Protein AF-A0A7S4DV45-F1 (afdb_monomer_lite)

Structure (mmCIF, N/CA/C/O backbone):
data_AF-A0A7S4DV45-F1
#
_entry.id   AF-A0A7S4DV45-F1
#
loop_
_atom_site.group_PDB
_atom_site.id
_atom_site.type_symbol
_atom_site.label_atom_id
_atom_site.label_alt_id
_atom_site.label_comp_id
_atom_site.label_asym_id
_atom_site.label_entity_id
_atom_site.label_seq_id
_atom_site.pdbx_PDB_ins_code
_atom_site.Cartn_x
_atom_site.Cartn_y
_atom_site.Cartn_z
_atom_site.occupancy
_atom_site.B_iso_or_equiv
_atom_site.auth_seq_id
_atom_site.auth_comp_id
_atom_site.auth_asym_id
_atom_site.auth_atom_id
_atom_site.pdbx_PDB_model_num
ATOM 1 N N . LYS A 1 1 ? 1.190 13.269 18.777 1.00 30.06 1 LYS A N 1
ATOM 2 C CA . LYS A 1 1 ? 0.884 14.353 17.809 1.00 30.06 1 LYS A CA 1
ATOM 3 C C . LYS A 1 1 ? 2.104 14.517 16.911 1.00 30.06 1 LYS A C 1
ATOM 5 O O . LYS A 1 1 ? 3.021 15.236 17.286 1.00 30.06 1 LYS A O 1
ATOM 10 N N . TYR A 1 2 ? 2.161 13.749 15.825 1.00 27.59 2 TYR A N 1
ATOM 11 C CA . TYR A 1 2 ? 3.244 13.823 14.844 1.00 27.59 2 TYR A CA 1
ATOM 12 C C . TYR A 1 2 ? 3.108 15.133 14.053 1.00 27.59 2 TYR A C 1
ATOM 14 O O . TYR A 1 2 ? 1.986 15.547 13.759 1.00 27.59 2 TYR A O 1
ATOM 22 N N . LYS A 1 3 ? 4.219 15.826 13.798 1.00 28.08 3 LYS A N 1
ATOM 23 C CA . LYS A 1 3 ? 4.283 17.024 12.949 1.00 28.08 3 LYS A CA 1
ATOM 24 C C . LYS A 1 3 ? 5.324 16.749 11.854 1.00 28.08 3 LYS A C 1
ATOM 26 O O . LYS A 1 3 ? 6.504 16.719 12.212 1.00 28.08 3 LYS A O 1
ATOM 31 N N . PRO A 1 4 ? 4.918 16.552 10.588 1.00 33.09 4 PRO A N 1
ATOM 32 C CA . PRO A 1 4 ? 5.846 16.332 9.478 1.00 33.09 4 PRO A CA 1
ATOM 33 C C . PRO A 1 4 ? 6.703 17.576 9.195 1.00 33.09 4 PRO A C 1
ATOM 35 O O . PRO A 1 4 ? 6.302 18.708 9.501 1.00 33.09 4 PRO 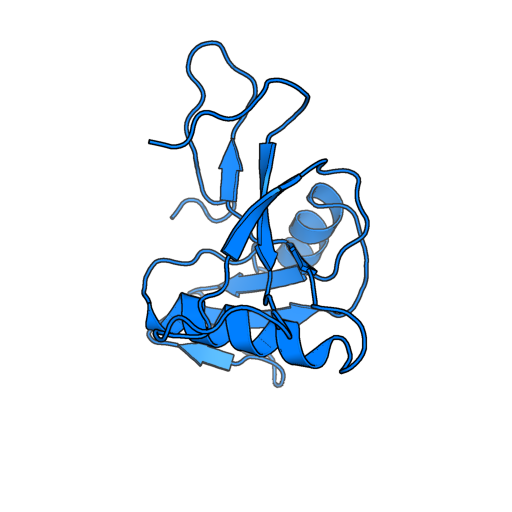A O 1
ATOM 38 N N . ARG A 1 5 ? 7.907 17.368 8.649 1.00 31.69 5 ARG A N 1
ATOM 39 C CA . ARG A 1 5 ? 8.811 18.435 8.177 1.00 31.69 5 ARG A CA 1
ATOM 40 C C . ARG A 1 5 ? 8.537 18.729 6.695 1.00 31.69 5 ARG A C 1
ATOM 42 O O . ARG A 1 5 ? 8.337 17.791 5.946 1.00 31.69 5 ARG A O 1
ATOM 49 N N . PRO A 1 6 ? 8.624 19.993 6.241 1.00 35.81 6 PRO A N 1
ATOM 50 C CA . PRO A 1 6 ? 8.237 20.350 4.882 1.00 35.81 6 PRO A CA 1
ATOM 51 C C . PRO A 1 6 ? 9.362 20.062 3.876 1.00 35.81 6 PRO A C 1
ATOM 53 O O . PRO A 1 6 ? 10.341 20.812 3.820 1.00 35.81 6 PRO A O 1
ATOM 56 N N . SER A 1 7 ? 9.208 19.028 3.042 1.00 31.70 7 SER A N 1
ATOM 57 C CA . SER A 1 7 ? 9.864 18.960 1.726 1.00 31.70 7 SER A CA 1
ATOM 58 C C . SER A 1 7 ? 9.194 17.939 0.794 1.00 31.70 7 SER A C 1
ATOM 60 O O . SER A 1 7 ? 9.473 16.750 0.896 1.00 31.70 7 SER A O 1
ATOM 62 N N . GLY A 1 8 ? 8.412 18.418 -0.180 1.00 48.97 8 GLY A N 1
ATOM 63 C CA . GLY A 1 8 ? 7.753 17.571 -1.193 1.00 48.97 8 GLY A CA 1
ATOM 64 C C . GLY A 1 8 ? 6.376 17.057 -0.765 1.00 48.97 8 GLY A C 1
ATOM 65 O O . GLY A 1 8 ? 5.924 17.386 0.322 1.00 48.97 8 GLY A O 1
ATOM 66 N N . GLU A 1 9 ? 5.673 16.347 -1.652 1.00 49.50 9 GLU A N 1
ATOM 67 C CA . GLU A 1 9 ? 4.486 15.557 -1.281 1.00 49.50 9 GLU A CA 1
ATOM 68 C C . GLU A 1 9 ? 4.911 14.539 -0.215 1.00 49.50 9 GLU A C 1
ATOM 70 O O . GLU A 1 9 ? 5.813 13.736 -0.476 1.00 49.50 9 GLU A O 1
ATOM 75 N N . ASP A 1 10 ? 4.306 14.585 0.976 1.00 59.62 10 ASP A N 1
ATOM 76 C CA . ASP A 1 10 ? 4.617 13.609 2.020 1.00 59.62 10 ASP A CA 1
ATOM 77 C C . ASP A 1 10 ? 3.762 12.357 1.769 1.00 59.62 10 ASP A C 1
ATOM 79 O O . ASP A 1 10 ? 2.532 12.422 1.677 1.00 59.62 10 ASP A O 1
ATOM 83 N N . VAL A 1 11 ? 4.421 11.207 1.639 1.00 54.28 11 VAL A N 1
ATOM 84 C CA . VAL A 1 11 ? 3.788 9.898 1.423 1.00 54.28 11 VAL A CA 1
ATOM 85 C C . VAL A 1 11 ? 4.139 8.968 2.572 1.00 54.28 11 VAL A C 1
ATOM 87 O O . VAL A 1 11 ? 5.220 9.083 3.158 1.00 54.28 11 VAL A O 1
ATOM 90 N N . VAL A 1 12 ? 3.234 8.045 2.898 1.00 60.75 12 VAL A N 1
ATOM 91 C CA . VAL A 1 12 ? 3.463 7.080 3.977 1.00 60.75 12 VAL A CA 1
ATOM 92 C C . VAL A 1 12 ? 3.880 5.719 3.432 1.00 60.75 12 VAL A C 1
ATOM 94 O O . VAL A 1 12 ? 3.335 5.206 2.454 1.00 60.75 12 VAL A O 1
ATOM 97 N N . GLU A 1 13 ? 4.851 5.118 4.108 1.00 58.59 13 GLU A N 1
ATOM 98 C CA . GLU A 1 13 ? 5.305 3.742 3.908 1.00 58.59 13 GLU A CA 1
ATOM 99 C C . GLU A 1 13 ? 5.083 2.905 5.172 1.00 58.59 13 GLU A C 1
ATOM 101 O O . GLU A 1 13 ? 5.068 3.434 6.286 1.00 58.59 13 GLU A O 1
ATOM 106 N N . VAL A 1 14 ? 4.953 1.588 5.000 1.00 58.81 14 VAL A N 1
ATOM 107 C CA . VAL A 1 14 ? 4.881 0.632 6.110 1.00 58.81 14 VAL A CA 1
ATOM 108 C C . VAL A 1 14 ? 6.211 -0.103 6.245 1.00 58.81 14 VAL A C 1
ATOM 110 O O . VAL A 1 14 ? 6.674 -0.741 5.297 1.00 58.81 14 VAL A O 1
ATOM 113 N N . ASN A 1 15 ? 6.803 -0.038 7.440 1.00 55.12 15 ASN A N 1
ATOM 114 C CA . ASN A 1 15 ? 8.084 -0.657 7.767 1.00 55.12 15 ASN A CA 1
ATOM 115 C C . ASN A 1 15 ? 7.937 -1.713 8.857 1.00 55.12 15 ASN A C 1
ATOM 117 O O . ASN A 1 15 ? 7.352 -1.458 9.906 1.00 55.12 15 ASN A O 1
ATOM 121 N N . HIS A 1 16 ? 8.559 -2.873 8.668 1.00 53.00 16 HIS A N 1
ATOM 122 C CA . HIS A 1 16 ? 8.701 -3.862 9.735 1.00 53.00 16 HIS A CA 1
ATOM 123 C C . HIS A 1 16 ? 10.082 -3.732 10.373 1.00 53.00 16 HIS A C 1
ATOM 125 O O . HIS A 1 16 ? 11.086 -4.147 9.792 1.00 53.00 16 HIS A O 1
ATOM 131 N N . ARG A 1 17 ? 10.156 -3.126 11.565 1.00 44.69 17 ARG A N 1
ATOM 132 C CA . ARG A 1 17 ? 11.394 -3.122 12.353 1.00 44.69 17 ARG A CA 1
ATOM 133 C C . ARG A 1 17 ? 11.570 -4.484 13.014 1.00 44.69 17 ARG A C 1
ATOM 135 O O . ARG A 1 17 ? 10.805 -4.835 13.899 1.00 44.69 17 ARG A O 1
ATOM 142 N N . ARG A 1 18 ? 12.632 -5.205 12.657 1.00 45.59 18 ARG A N 1
ATOM 143 C CA . ARG A 1 18 ? 13.237 -6.179 13.576 1.00 45.59 18 ARG A CA 1
ATOM 144 C C . ARG A 1 18 ? 14.329 -5.452 14.351 1.00 45.59 18 ARG A C 1
ATOM 146 O O . ARG A 1 18 ? 15.473 -5.426 13.905 1.00 45.59 18 ARG A O 1
ATOM 153 N N . ASP A 1 19 ? 13.966 -4.812 15.460 1.00 42.91 19 ASP A N 1
ATOM 154 C CA . ASP A 1 19 ? 14.961 -4.285 16.397 1.00 42.91 19 ASP A CA 1
ATOM 155 C C . ASP A 1 19 ? 15.628 -5.472 17.112 1.00 42.91 19 ASP A C 1
ATOM 157 O O . ASP A 1 19 ? 14.973 -6.255 17.796 1.00 42.91 19 ASP A O 1
ATOM 161 N N . THR A 1 20 ? 16.940 -5.650 16.925 1.00 43.81 20 THR A N 1
ATOM 162 C CA . THR A 1 20 ? 17.716 -6.701 17.606 1.00 43.81 20 THR A CA 1
ATOM 163 C C . THR A 1 20 ? 18.134 -6.329 19.027 1.00 43.81 20 THR A C 1
ATOM 165 O O . THR A 1 20 ? 18.844 -7.119 19.638 1.00 43.81 20 THR A O 1
ATOM 168 N N . ASP A 1 21 ? 17.719 -5.178 19.571 1.00 47.19 21 ASP A N 1
ATOM 169 C CA . ASP A 1 21 ? 18.262 -4.695 20.850 1.00 47.19 21 ASP A CA 1
ATOM 170 C C . ASP A 1 21 ? 17.297 -3.990 21.819 1.00 47.19 21 ASP A C 1
ATOM 172 O O . ASP A 1 21 ? 17.754 -3.592 22.890 1.00 47.19 21 ASP A O 1
ATOM 176 N N . ASP A 1 22 ? 15.985 -3.908 21.566 1.00 45.56 22 ASP A N 1
ATOM 177 C CA . ASP A 1 22 ? 15.061 -3.341 22.563 1.00 45.56 22 ASP A CA 1
ATOM 178 C C . ASP A 1 22 ? 14.224 -4.410 23.273 1.00 45.56 22 ASP A C 1
ATOM 180 O O . ASP A 1 22 ? 13.362 -5.083 22.708 1.00 45.56 22 ASP A O 1
ATOM 184 N N . LYS A 1 23 ? 14.510 -4.567 24.570 1.00 44.03 23 LYS A N 1
ATOM 185 C CA . LYS A 1 23 ? 13.684 -5.307 25.523 1.00 44.03 23 LYS A CA 1
ATOM 186 C C . LYS A 1 23 ? 12.595 -4.377 26.045 1.00 44.03 23 LYS A C 1
ATOM 188 O O . LYS A 1 23 ? 12.661 -3.955 27.197 1.00 44.03 23 LYS A O 1
ATOM 193 N N . ASP A 1 24 ? 11.589 -4.101 25.232 1.00 45.50 24 ASP A N 1
ATOM 194 C CA . ASP A 1 24 ? 10.271 -3.821 25.784 1.00 45.50 24 ASP A CA 1
ATOM 195 C C . ASP A 1 24 ? 9.191 -4.454 24.911 1.00 45.50 24 ASP A C 1
ATOM 197 O O . ASP A 1 24 ? 9.207 -4.416 23.685 1.00 45.50 24 ASP A O 1
ATOM 201 N N . SER A 1 25 ? 8.314 -5.172 25.584 1.00 45.03 25 SER A N 1
ATOM 202 C CA . SER A 1 25 ? 7.357 -6.120 25.036 1.00 45.03 25 SER A CA 1
ATOM 203 C C . SER A 1 25 ? 6.095 -5.434 24.513 1.00 45.03 25 SER A C 1
ATOM 205 O O . SER A 1 25 ? 5.399 -4.796 25.299 1.00 45.03 25 SER A O 1
ATOM 207 N N . GLY A 1 26 ? 5.719 -5.687 23.252 1.00 34.38 26 GLY A N 1
ATOM 208 C CA . GLY A 1 26 ? 4.341 -5.487 22.786 1.00 34.38 26 GLY A CA 1
ATOM 209 C C . GLY A 1 26 ? 4.180 -5.236 21.285 1.00 34.38 26 GLY A C 1
ATOM 210 O O . GLY A 1 26 ? 4.227 -4.089 20.879 1.00 34.38 26 GLY A O 1
ATOM 211 N N . ILE A 1 27 ? 3.894 -6.314 20.539 1.00 37.88 27 ILE A N 1
ATOM 212 C CA . ILE A 1 27 ? 3.403 -6.386 19.143 1.00 37.88 27 ILE A CA 1
ATOM 213 C C . ILE A 1 27 ? 4.380 -5.859 18.065 1.00 37.88 27 ILE A C 1
ATOM 215 O O . ILE A 1 27 ? 4.818 -4.716 18.089 1.00 37.88 27 ILE A O 1
ATOM 219 N N . ASP A 1 28 ? 4.715 -6.725 17.097 1.00 43.41 28 ASP A N 1
ATOM 220 C CA . ASP A 1 28 ? 5.466 -6.417 15.865 1.00 43.41 28 ASP A CA 1
ATOM 221 C C . ASP A 1 28 ? 4.654 -5.481 14.940 1.00 43.41 28 ASP A C 1
ATOM 223 O O . ASP A 1 28 ? 4.231 -5.859 13.844 1.00 43.41 28 ASP A O 1
ATOM 227 N N . ASP A 1 29 ? 4.393 -4.256 15.389 1.00 47.41 29 ASP A N 1
ATOM 228 C CA . ASP A 1 29 ? 3.599 -3.295 14.640 1.00 47.41 29 ASP A CA 1
ATOM 229 C C . ASP A 1 29 ? 4.420 -2.700 13.494 1.00 47.41 29 ASP A C 1
ATOM 231 O O . ASP A 1 29 ? 5.505 -2.135 13.664 1.00 47.41 29 ASP A O 1
ATOM 235 N N . ALA A 1 30 ? 3.859 -2.822 12.295 1.00 52.31 30 ALA A N 1
ATOM 236 C CA . ALA A 1 30 ? 4.205 -2.020 11.137 1.00 52.31 30 ALA A CA 1
ATOM 237 C C . ALA A 1 30 ? 4.320 -0.532 11.539 1.00 52.31 30 ALA A C 1
ATOM 239 O O . ALA A 1 30 ? 3.331 0.085 11.930 1.00 52.31 30 ALA A O 1
ATOM 240 N N . GLN A 1 31 ? 5.520 0.049 11.454 1.00 59.69 31 GLN A N 1
ATOM 241 C CA . GLN A 1 31 ? 5.775 1.456 11.780 1.00 59.69 31 GLN A CA 1
ATOM 242 C C . GLN A 1 31 ? 5.681 2.320 10.520 1.00 59.69 31 GLN A C 1
ATOM 244 O O . GLN A 1 31 ? 6.267 1.989 9.488 1.00 59.69 31 GLN A O 1
ATOM 249 N N . TRP A 1 32 ? 4.935 3.420 10.617 1.00 63.38 32 TRP A N 1
ATOM 250 C CA . TRP A 1 32 ? 4.607 4.316 9.507 1.00 63.38 32 TRP A CA 1
ATOM 251 C C . TRP A 1 32 ? 5.614 5.473 9.467 1.00 63.38 32 TRP A C 1
ATOM 253 O O . TRP A 1 32 ? 5.837 6.106 10.500 1.00 63.38 32 TRP A O 1
ATOM 263 N N . ASN A 1 33 ? 6.209 5.762 8.304 1.00 60.59 33 ASN A N 1
ATOM 264 C CA . ASN A 1 33 ? 7.198 6.840 8.132 1.00 60.59 33 ASN A CA 1
ATOM 265 C C . ASN A 1 33 ? 6.829 7.773 6.960 1.00 60.59 33 ASN A C 1
ATOM 267 O O . ASN A 1 33 ? 6.256 7.313 5.977 1.00 60.59 33 ASN A O 1
ATOM 271 N N . ASP A 1 34 ? 7.199 9.057 7.053 1.00 57.91 34 ASP A N 1
ATOM 272 C CA . ASP A 1 34 ? 7.114 10.078 5.995 1.00 57.91 34 ASP A CA 1
ATOM 273 C C . ASP A 1 34 ? 8.473 10.218 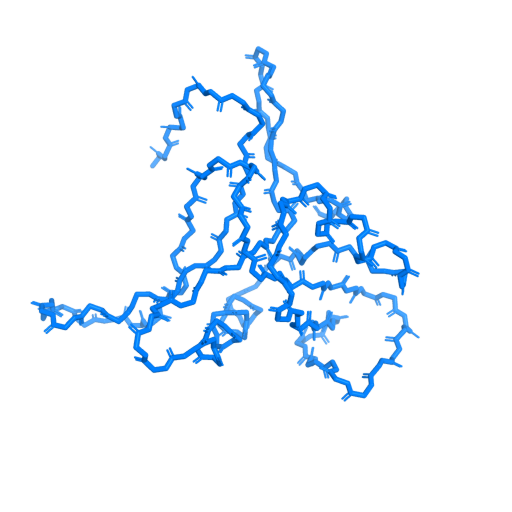5.282 1.00 57.91 34 ASP A C 1
ATOM 275 O O . ASP A 1 34 ? 9.436 10.772 5.818 1.00 57.91 34 ASP A O 1
ATOM 279 N N . ARG A 1 35 ? 8.591 9.661 4.072 1.00 62.03 35 ARG A N 1
ATOM 280 C CA . ARG A 1 35 ? 9.862 9.590 3.329 1.00 62.03 35 ARG A CA 1
ATOM 281 C C . ARG A 1 35 ? 9.745 10.231 1.948 1.00 62.03 35 ARG A C 1
ATOM 283 O O . ARG A 1 35 ? 8.653 10.452 1.441 1.00 62.03 35 ARG A O 1
ATOM 290 N N . ASN A 1 36 ? 10.892 10.536 1.335 1.00 66.06 36 ASN A N 1
ATOM 291 C CA . ASN A 1 36 ? 10.958 11.099 -0.012 1.00 66.06 36 ASN A CA 1
ATOM 292 C C . ASN A 1 36 ? 10.245 10.175 -1.015 1.00 66.06 36 ASN A C 1
ATOM 294 O O . ASN A 1 36 ? 10.696 9.054 -1.258 1.00 66.06 36 ASN A O 1
ATOM 298 N N . SER A 1 37 ? 9.175 10.681 -1.628 1.00 71.69 37 SER A N 1
ATOM 299 C CA . SER A 1 37 ? 8.333 9.966 -2.594 1.00 71.69 37 SER A CA 1
ATOM 300 C C . SER A 1 37 ? 9.086 9.452 -3.826 1.00 71.69 37 SER A C 1
ATOM 302 O O . SER A 1 37 ? 8.590 8.560 -4.510 1.00 71.69 37 SER A O 1
ATOM 304 N N . SER A 1 38 ? 10.294 9.969 -4.088 1.00 76.12 38 SER A N 1
ATOM 305 C CA . SER A 1 38 ? 11.171 9.555 -5.194 1.00 76.12 38 SER A CA 1
ATOM 306 C C . SER A 1 38 ? 11.997 8.292 -4.910 1.00 76.12 38 SER A C 1
ATOM 308 O O . SER A 1 38 ? 12.790 7.872 -5.755 1.00 76.12 38 SER A O 1
ATOM 310 N N . GLU A 1 39 ? 11.898 7.700 -3.717 1.00 77.88 39 GLU A N 1
ATOM 311 C CA . GLU A 1 39 ? 12.635 6.477 -3.403 1.00 77.88 39 GLU A CA 1
ATOM 312 C C . GLU A 1 39 ? 12.039 5.221 -4.047 1.00 77.88 39 GLU A C 1
ATOM 314 O O . GLU A 1 39 ? 10.830 5.050 -4.147 1.00 77.88 39 GLU A O 1
ATOM 319 N N . ALA A 1 40 ? 12.909 4.291 -4.445 1.00 84.38 40 ALA A N 1
ATOM 320 C CA . ALA A 1 40 ? 12.486 3.043 -5.065 1.00 84.38 40 ALA A CA 1
ATOM 321 C C . ALA A 1 40 ? 12.184 1.962 -4.011 1.00 84.38 40 ALA A C 1
ATOM 323 O O . ALA A 1 40 ? 13.095 1.268 -3.537 1.00 84.38 40 ALA A O 1
ATOM 324 N N . ASN A 1 41 ? 10.900 1.757 -3.713 1.00 83.81 41 ASN A N 1
ATOM 325 C CA . ASN A 1 41 ? 10.418 0.733 -2.783 1.00 83.81 41 ASN A CA 1
ATOM 326 C C . ASN A 1 41 ? 9.412 -0.208 -3.449 1.00 83.81 41 ASN A C 1
ATOM 328 O O . ASN A 1 41 ? 8.815 0.108 -4.477 1.00 83.81 41 ASN A O 1
ATOM 332 N N . SER A 1 42 ? 9.263 -1.403 -2.870 1.00 88.81 42 SER A N 1
ATOM 333 C CA . SER A 1 42 ? 8.143 -2.283 -3.225 1.00 88.81 42 SER A CA 1
ATOM 334 C C . SER A 1 42 ? 6.823 -1.648 -2.791 1.00 88.81 42 SER A C 1
ATOM 336 O O . SER A 1 42 ? 6.835 -0.671 -2.050 1.00 88.81 42 SER A O 1
ATOM 338 N N . PHE A 1 43 ? 5.685 -2.167 -3.226 1.00 90.75 43 PHE A N 1
ATOM 339 C CA . PHE A 1 43 ? 4.405 -1.522 -2.935 1.00 90.75 43 PHE A CA 1
ATOM 340 C C . PHE A 1 43 ? 3.279 -2.537 -2.793 1.00 90.75 43 PHE A C 1
ATOM 342 O O . PHE A 1 43 ? 3.376 -3.661 -3.294 1.00 90.75 43 PHE A O 1
ATOM 349 N N . ILE A 1 44 ? 2.219 -2.154 -2.083 1.00 92.12 44 ILE A N 1
ATOM 350 C CA . ILE A 1 44 ? 1.006 -2.964 -1.970 1.00 92.12 44 ILE A CA 1
ATOM 351 C C . ILE A 1 44 ? -0.120 -2.251 -2.698 1.00 92.12 44 ILE A C 1
ATOM 353 O O . ILE A 1 44 ? -0.415 -1.091 -2.419 1.00 92.12 44 ILE A O 1
ATOM 357 N N . CYS A 1 45 ? -0.775 -2.977 -3.597 1.00 94.25 45 CYS A N 1
ATOM 358 C CA . CYS A 1 45 ? -2.033 -2.550 -4.182 1.00 94.25 45 CYS A CA 1
ATOM 359 C C . CYS A 1 45 ? -3.201 -3.136 -3.385 1.00 94.25 45 CYS A C 1
ATOM 361 O O . CYS A 1 45 ? -3.119 -4.281 -2.930 1.00 94.25 45 CYS A O 1
ATOM 363 N N . ALA A 1 46 ? -4.303 -2.399 -3.270 1.00 94.44 46 ALA A N 1
ATOM 364 C CA . ALA A 1 46 ? -5.542 -2.911 -2.709 1.00 94.44 46 ALA A CA 1
ATOM 365 C C . ALA A 1 46 ? -6.778 -2.529 -3.527 1.00 94.44 46 ALA A C 1
ATOM 367 O O . ALA A 1 46 ? -6.760 -1.619 -4.358 1.00 94.44 46 ALA A O 1
ATOM 368 N N . THR A 1 47 ? -7.863 -3.262 -3.292 1.00 92.62 47 THR A N 1
ATOM 369 C CA . THR A 1 47 ? -9.194 -2.923 -3.798 1.00 92.62 47 THR A CA 1
ATOM 370 C C . THR A 1 47 ? -10.292 -3.512 -2.917 1.00 92.62 47 THR A C 1
ATOM 372 O O . THR A 1 47 ? -10.094 -4.541 -2.262 1.00 92.62 47 THR A O 1
ATOM 375 N N . LYS A 1 48 ? -11.464 -2.874 -2.946 1.00 85.88 48 LYS A N 1
ATOM 376 C CA . LYS A 1 48 ? -12.743 -3.432 -2.473 1.00 85.88 48 LYS A CA 1
ATOM 377 C C . LYS A 1 48 ? -13.572 -4.022 -3.617 1.00 85.88 48 LYS A C 1
ATOM 379 O O . LYS A 1 48 ? -14.483 -4.814 -3.384 1.00 85.88 48 LYS A O 1
ATOM 384 N N . GLU A 1 49 ? -13.245 -3.661 -4.857 1.00 84.88 49 GLU A N 1
ATOM 385 C CA . GLU A 1 49 ? -13.942 -4.136 -6.048 1.00 84.88 49 GLU A CA 1
ATOM 386 C C . GLU A 1 49 ? -13.774 -5.638 -6.207 1.00 84.88 49 GLU A C 1
ATOM 388 O O . GLU A 1 49 ? -12.755 -6.199 -5.809 1.00 84.88 49 GLU A O 1
ATOM 393 N N . ASN A 1 50 ? -14.743 -6.306 -6.834 1.00 76.94 50 ASN A N 1
ATOM 394 C CA . ASN A 1 50 ? -14.726 -7.757 -7.031 1.00 76.94 50 ASN A CA 1
ATOM 395 C C . ASN A 1 50 ? -13.760 -8.202 -8.153 1.00 76.94 50 ASN A C 1
ATOM 397 O O . ASN A 1 50 ? -14.119 -8.965 -9.049 1.00 76.94 50 ASN A O 1
ATOM 401 N N . VAL A 1 51 ? -12.529 -7.695 -8.109 1.00 74.69 51 VAL A N 1
ATOM 402 C CA . VAL A 1 51 ? -11.391 -8.106 -8.928 1.00 74.69 51 VAL A CA 1
ATOM 403 C C . VAL A 1 51 ? -10.640 -9.184 -8.153 1.00 74.69 51 VAL A C 1
ATOM 405 O O . VAL A 1 51 ? -10.359 -9.025 -6.966 1.00 74.69 51 VAL A O 1
ATOM 408 N N . THR A 1 52 ? -10.340 -10.308 -8.802 1.00 72.44 52 THR A N 1
ATOM 409 C CA . THR A 1 52 ? -9.638 -11.426 -8.159 1.00 72.44 52 THR A CA 1
ATOM 410 C C . THR A 1 52 ? -8.398 -11.807 -8.954 1.00 72.44 52 THR A C 1
ATOM 412 O O . THR A 1 52 ? -8.481 -12.313 -10.071 1.00 72.44 52 THR A O 1
ATOM 415 N N . HIS A 1 53 ? -7.230 -11.565 -8.362 1.00 77.44 53 HIS A N 1
ATOM 416 C CA . HIS A 1 53 ? -5.963 -12.143 -8.800 1.00 77.44 53 HIS A CA 1
ATOM 417 C C . HIS A 1 53 ? -5.566 -13.274 -7.849 1.00 77.44 53 HIS A C 1
ATOM 419 O O . HIS A 1 53 ? -5.846 -13.224 -6.652 1.00 77.44 53 HIS A O 1
ATOM 425 N N . THR A 1 54 ? -4.890 -14.300 -8.367 1.00 76.50 54 THR A N 1
ATOM 426 C CA . THR A 1 54 ? -4.474 -15.476 -7.578 1.00 76.50 54 THR A CA 1
ATOM 427 C C . THR A 1 54 ? -3.487 -15.129 -6.454 1.00 76.50 54 THR A C 1
ATOM 429 O O . THR A 1 54 ? -3.404 -15.855 -5.472 1.00 76.50 54 THR A O 1
ATOM 432 N N . SER A 1 55 ? -2.760 -14.019 -6.584 1.00 81.50 55 SER A N 1
ATOM 433 C CA . SER A 1 55 ? -1.769 -13.488 -5.636 1.00 81.50 55 SER A CA 1
ATOM 434 C C . SER A 1 55 ? -2.360 -12.636 -4.501 1.00 81.50 55 SER A C 1
ATOM 436 O O . SER A 1 55 ? -1.596 -12.121 -3.688 1.00 81.50 55 SER A O 1
ATOM 438 N N . MET A 1 56 ? -3.685 -12.454 -4.436 1.00 87.69 56 MET A N 1
ATOM 439 C CA . MET A 1 56 ? -4.318 -11.558 -3.460 1.00 87.69 56 MET A CA 1
ATOM 440 C C . MET A 1 56 ? -4.588 -12.216 -2.101 1.00 87.69 56 MET A C 1
ATOM 442 O O . MET A 1 56 ? -5.109 -13.330 -2.022 1.00 87.69 56 MET A O 1
ATOM 446 N N . VAL A 1 57 ? -4.333 -11.462 -1.030 1.00 90.25 57 VAL A N 1
ATOM 447 C CA . VAL A 1 57 ? -4.683 -11.800 0.358 1.00 90.25 57 VAL A CA 1
ATOM 448 C C . VAL A 1 57 ? -5.919 -11.013 0.781 1.00 90.25 57 VAL A C 1
ATOM 450 O O . VAL A 1 57 ? -6.011 -9.816 0.529 1.00 90.25 57 VAL A O 1
ATOM 453 N N . TRP A 1 58 ? -6.874 -11.684 1.420 1.00 90.31 58 TRP A N 1
ATOM 454 C CA . TRP A 1 58 ? -8.167 -11.110 1.790 1.00 90.31 58 TRP A CA 1
ATOM 455 C C . TRP A 1 58 ? -8.190 -10.776 3.278 1.00 90.31 58 TRP A C 1
ATOM 457 O O . TRP A 1 58 ? -7.874 -11.637 4.101 1.00 90.31 58 TRP A O 1
ATOM 467 N N . VAL A 1 59 ? -8.607 -9.557 3.617 1.00 89.94 59 VAL A N 1
ATOM 468 C CA . VAL A 1 59 ? -8.818 -9.111 5.000 1.00 89.94 59 VAL A CA 1
ATOM 469 C C . VAL A 1 59 ? -10.103 -8.296 5.040 1.00 89.94 59 VAL A C 1
ATOM 471 O O . VAL A 1 59 ? -10.194 -7.234 4.427 1.00 89.94 59 VAL A O 1
ATOM 474 N N . GLY A 1 60 ? -11.130 -8.827 5.705 1.00 88.25 60 GLY A N 1
ATOM 475 C CA . GLY A 1 60 ? -12.472 -8.250 5.641 1.00 88.25 60 GLY A CA 1
ATOM 476 C C . GLY A 1 60 ? -12.969 -8.151 4.194 1.00 88.25 60 GLY A C 1
ATOM 477 O O . GLY A 1 60 ? -13.086 -9.161 3.501 1.00 88.25 60 GLY A O 1
ATOM 478 N N . GLU A 1 61 ? -13.249 -6.928 3.744 1.00 88.44 61 GLU A N 1
ATOM 479 C CA . GLU A 1 61 ? -13.728 -6.628 2.386 1.00 88.44 61 GLU A CA 1
ATOM 480 C C . GLU A 1 61 ? -12.612 -6.204 1.419 1.00 88.44 61 GLU A C 1
ATOM 482 O O . GLU A 1 61 ? -12.858 -6.068 0.219 1.00 88.44 61 GLU A O 1
ATOM 487 N N . ARG A 1 62 ? -11.388 -5.984 1.916 1.00 90.19 62 ARG A N 1
ATOM 488 C CA . ARG A 1 62 ? -10.253 -5.570 1.088 1.00 90.19 62 ARG A CA 1
ATOM 489 C C . ARG A 1 62 ? -9.413 -6.761 0.662 1.00 90.19 62 ARG A C 1
ATOM 491 O O . ARG A 1 62 ? -9.253 -7.757 1.372 1.00 90.19 62 ARG A O 1
ATOM 498 N N . ARG A 1 63 ? -8.841 -6.624 -0.528 1.00 92.56 63 ARG A N 1
ATOM 499 C CA . ARG A 1 63 ? -7.860 -7.550 -1.091 1.00 92.56 63 ARG A CA 1
ATOM 500 C C . ARG A 1 63 ? -6.554 -6.812 -1.289 1.00 92.56 63 ARG A C 1
ATOM 502 O O . ARG A 1 63 ? -6.573 -5.731 -1.864 1.00 92.56 63 ARG A O 1
ATOM 509 N N . PHE A 1 64 ? -5.455 -7.413 -0.858 1.00 91.81 64 PHE A N 1
ATOM 510 C CA . PHE A 1 64 ? -4.113 -6.843 -0.910 1.00 91.81 64 PHE A CA 1
ATOM 511 C C . PHE A 1 64 ? -3.218 -7.687 -1.815 1.00 91.81 64 PHE A C 1
ATOM 513 O O . PHE A 1 64 ? -3.241 -8.916 -1.745 1.00 91.81 64 PHE A O 1
ATOM 520 N N . GLU A 1 65 ? -2.415 -7.037 -2.651 1.00 91.56 65 GLU A N 1
ATOM 521 C CA . GLU A 1 65 ? -1.434 -7.680 -3.524 1.00 91.56 65 GLU A CA 1
ATOM 522 C C . GLU A 1 65 ? -0.075 -6.989 -3.365 1.00 91.56 65 GLU A C 1
ATOM 524 O O . GLU A 1 65 ? 0.055 -5.794 -3.631 1.00 91.56 65 GLU A O 1
ATOM 529 N N . HIS A 1 66 ? 0.949 -7.744 -2.958 1.00 90.56 66 HIS A N 1
ATOM 530 C CA . HIS A 1 66 ? 2.316 -7.234 -2.843 1.00 90.56 66 HIS A CA 1
ATOM 531 C C . HIS A 1 66 ? 3.053 -7.308 -4.179 1.00 90.56 66 HIS A C 1
ATOM 533 O O . HIS A 1 66 ? 3.176 -8.371 -4.791 1.00 90.56 66 HIS A O 1
ATOM 539 N N . TRP A 1 67 ? 3.601 -6.177 -4.611 1.00 90.12 67 TRP A N 1
ATOM 540 C CA . TRP A 1 67 ? 4.418 -6.070 -5.808 1.00 90.12 67 TRP A CA 1
ATOM 541 C C . TRP A 1 67 ? 5.866 -5.800 -5.419 1.00 90.12 67 TRP A C 1
ATOM 543 O O . TRP A 1 67 ? 6.220 -4.731 -4.929 1.00 90.12 67 TRP A O 1
ATOM 553 N N . LYS A 1 68 ? 6.734 -6.777 -5.693 1.00 86.88 68 LYS A N 1
ATOM 554 C CA . LYS A 1 68 ? 8.162 -6.741 -5.324 1.00 86.88 68 LYS A CA 1
ATOM 555 C C . LYS A 1 68 ? 9.011 -5.812 -6.212 1.00 86.88 68 LYS A C 1
ATOM 557 O O . LYS A 1 68 ? 10.208 -5.670 -5.967 1.00 86.88 68 LYS A O 1
ATOM 562 N N . TYR A 1 69 ? 8.418 -5.186 -7.232 1.00 85.19 69 TYR A N 1
ATOM 563 C CA . TYR A 1 69 ? 9.081 -4.195 -8.085 1.00 85.19 69 TYR A CA 1
ATOM 564 C C . TYR A 1 69 ? 9.343 -2.915 -7.299 1.00 85.19 69 TYR A C 1
ATOM 566 O O . TYR A 1 69 ? 8.443 -2.415 -6.637 1.00 85.19 69 TYR A O 1
ATOM 574 N N . ARG A 1 70 ? 10.564 -2.385 -7.384 1.00 87.75 70 ARG A N 1
ATOM 575 C CA . ARG A 1 70 ? 10.950 -1.166 -6.674 1.00 87.75 70 ARG A CA 1
ATOM 576 C C . ARG A 1 70 ? 10.822 0.047 -7.583 1.00 87.75 70 ARG A C 1
ATOM 578 O O . ARG A 1 70 ? 11.558 0.137 -8.562 1.00 87.75 70 ARG A O 1
ATOM 585 N N . VAL A 1 71 ? 9.910 0.948 -7.247 1.00 89.00 71 VAL A N 1
ATOM 586 C CA . VAL A 1 71 ? 9.617 2.179 -7.996 1.00 89.00 71 VAL A CA 1
ATOM 587 C C . VAL A 1 71 ? 9.305 3.318 -7.023 1.00 89.00 71 VAL A C 1
ATOM 589 O O . VAL A 1 71 ? 9.138 3.072 -5.826 1.00 89.00 71 VAL A O 1
ATOM 592 N N . ASP A 1 72 ? 9.274 4.551 -7.523 1.00 89.06 72 ASP A N 1
ATOM 593 C CA . ASP A 1 72 ? 8.776 5.693 -6.755 1.00 89.06 72 ASP A CA 1
ATOM 594 C C . ASP A 1 72 ? 7.269 5.568 -6.469 1.00 89.06 72 ASP A C 1
ATOM 596 O O . ASP A 1 72 ? 6.566 4.739 -7.056 1.00 89.06 72 ASP A O 1
ATOM 600 N N . TRP A 1 73 ? 6.777 6.363 -5.519 1.00 89.31 73 TRP A N 1
ATOM 601 C CA . TRP A 1 73 ? 5.395 6.265 -5.046 1.00 89.31 73 TRP A CA 1
ATOM 602 C C . TRP A 1 73 ? 4.369 6.553 -6.155 1.00 89.31 73 TRP A C 1
ATOM 604 O O . TRP A 1 73 ? 3.349 5.870 -6.266 1.00 89.31 73 TRP A O 1
ATOM 614 N N . GLN A 1 74 ? 4.664 7.527 -7.019 1.00 90.56 74 GLN A N 1
ATOM 615 C CA . GLN A 1 74 ? 3.769 7.939 -8.103 1.00 90.56 74 GLN A CA 1
ATOM 616 C C . GLN A 1 74 ? 3.645 6.833 -9.160 1.00 90.56 74 GLN A C 1
ATOM 618 O O . GLN A 1 74 ? 2.546 6.509 -9.621 1.00 90.56 74 GLN A O 1
ATOM 623 N N . GLU A 1 75 ? 4.763 6.201 -9.512 1.00 93.44 75 GLU A N 1
ATOM 624 C CA . GLU A 1 75 ? 4.798 5.055 -10.411 1.00 93.44 75 GLU A CA 1
ATOM 625 C C . GLU A 1 75 ? 4.128 3.822 -9.787 1.00 93.44 75 GLU A C 1
ATOM 627 O O . GLU A 1 75 ? 3.422 3.095 -10.489 1.00 93.44 75 GLU A O 1
ATOM 632 N N . ALA A 1 76 ? 4.274 3.605 -8.476 1.00 93.00 76 ALA A N 1
ATOM 633 C CA . ALA A 1 76 ? 3.586 2.531 -7.761 1.00 93.00 76 ALA A CA 1
ATOM 634 C C . ALA A 1 76 ? 2.054 2.664 -7.864 1.00 93.00 76 ALA A C 1
ATOM 636 O O . ALA A 1 76 ? 1.376 1.711 -8.263 1.00 93.00 76 ALA A O 1
ATOM 637 N N . GLU A 1 77 ? 1.512 3.859 -7.606 1.00 93.94 77 GLU A N 1
ATOM 638 C CA . GLU A 1 77 ? 0.082 4.156 -7.784 1.00 93.94 77 GLU A CA 1
ATOM 639 C C . GLU A 1 77 ? -0.357 3.934 -9.235 1.00 93.94 77 GLU A C 1
ATOM 641 O O . GLU A 1 77 ? -1.368 3.273 -9.499 1.00 93.94 77 GLU A O 1
ATOM 646 N N . ARG A 1 78 ? 0.432 4.413 -10.204 1.00 95.25 78 ARG A N 1
ATOM 647 C CA . ARG A 1 78 ? 0.143 4.212 -11.629 1.00 95.25 78 ARG A CA 1
ATOM 648 C C . ARG A 1 78 ? 0.068 2.725 -11.987 1.00 95.25 78 ARG A C 1
ATOM 650 O O . ARG A 1 78 ? -0.820 2.323 -12.745 1.00 95.25 78 ARG A O 1
ATOM 657 N N . LEU A 1 79 ? 0.971 1.902 -11.451 1.00 94.88 79 LEU A N 1
ATOM 658 C CA . LEU A 1 79 ? 0.989 0.456 -11.675 1.00 94.88 79 LEU A CA 1
ATOM 659 C C . LEU A 1 79 ? -0.234 -0.234 -11.062 1.00 94.88 79 LEU A C 1
ATOM 661 O O . LEU A 1 79 ? -0.863 -1.034 -11.760 1.00 94.88 79 LEU A O 1
ATOM 665 N N . CYS A 1 80 ? -0.635 0.113 -9.836 1.00 93.94 80 CYS A N 1
ATOM 666 C CA . CYS A 1 80 ? -1.870 -0.408 -9.242 1.00 93.94 80 CYS A CA 1
ATOM 667 C C . CYS A 1 80 ? -3.095 -0.070 -10.112 1.00 93.94 80 CYS A C 1
ATOM 669 O O . CYS A 1 80 ? -3.872 -0.965 -10.470 1.00 93.94 80 CYS A O 1
ATOM 671 N N . ARG A 1 81 ? -3.200 1.183 -10.576 1.00 94.19 81 ARG A N 1
ATOM 672 C CA . ARG A 1 81 ? -4.309 1.640 -11.434 1.00 94.19 81 ARG A CA 1
ATOM 673 C C . ARG A 1 81 ? -4.400 0.900 -12.759 1.00 94.19 81 ARG A C 1
ATOM 675 O O . ARG A 1 81 ? -5.505 0.666 -13.245 1.00 94.19 81 ARG A O 1
ATOM 682 N N . THR A 1 82 ? -3.275 0.458 -13.329 1.00 92.50 82 THR A N 1
ATOM 683 C CA . THR A 1 82 ? -3.295 -0.335 -14.576 1.00 92.50 82 THR A CA 1
ATOM 684 C C . THR A 1 82 ? -4.042 -1.664 -14.442 1.00 92.50 82 THR A C 1
ATOM 686 O O . THR A 1 82 ? -4.461 -2.227 -15.453 1.00 92.50 82 THR A O 1
ATOM 689 N N . ARG A 1 83 ? -4.240 -2.156 -13.211 1.00 88.94 83 ARG A N 1
ATOM 690 C CA . ARG A 1 83 ? -5.009 -3.369 -12.910 1.00 88.94 83 ARG A CA 1
ATOM 691 C C . ARG A 1 83 ? -6.355 -3.097 -12.229 1.00 88.94 83 ARG A C 1
ATOM 693 O O . ARG A 1 83 ? -6.967 -4.033 -11.724 1.00 88.94 83 ARG A O 1
ATOM 700 N N . GLY A 1 84 ? -6.825 -1.847 -12.214 1.00 90.38 84 GLY A N 1
ATOM 701 C CA . GLY A 1 84 ? -8.068 -1.475 -11.526 1.00 90.38 84 GLY A CA 1
ATOM 702 C C . GLY A 1 84 ? -7.962 -1.528 -9.997 1.00 90.38 84 GLY A C 1
ATOM 703 O O . GLY A 1 84 ? -8.958 -1.771 -9.321 1.00 90.38 84 GLY A O 1
ATOM 704 N N . LEU A 1 85 ? -6.751 -1.349 -9.467 1.00 93.75 85 LEU A N 1
ATOM 705 C CA . LEU A 1 85 ? -6.451 -1.256 -8.039 1.00 93.75 85 LEU A CA 1
ATOM 706 C C . LEU A 1 85 ? -5.943 0.161 -7.722 1.00 93.75 85 LEU A C 1
ATOM 708 O O . LEU A 1 85 ? -5.636 0.930 -8.633 1.00 93.75 85 LEU A O 1
ATOM 712 N N . SER A 1 86 ? -5.762 0.464 -6.444 1.00 95.06 86 SER A N 1
ATOM 713 C CA . SER A 1 86 ? -5.012 1.635 -5.965 1.00 95.06 86 SER A CA 1
ATOM 714 C C . SER A 1 86 ? -3.911 1.172 -5.019 1.00 95.06 86 SER A C 1
ATOM 716 O O . SER A 1 86 ? -3.906 0.005 -4.618 1.00 95.06 86 SER A O 1
ATOM 718 N N . LEU A 1 87 ? -2.964 2.040 -4.662 1.00 94.25 87 LEU A N 1
ATOM 719 C CA . LEU A 1 87 ? -2.106 1.768 -3.514 1.00 94.25 87 LEU A CA 1
ATOM 720 C C . LEU A 1 87 ? -2.961 1.505 -2.272 1.00 94.25 87 LEU A C 1
ATOM 722 O O . LEU A 1 87 ? -4.059 2.036 -2.115 1.00 94.25 87 LEU A O 1
ATOM 726 N N . ALA A 1 88 ? -2.459 0.628 -1.409 1.00 93.56 88 ALA A N 1
ATOM 727 C CA . ALA A 1 88 ? -3.247 0.086 -0.320 1.00 93.56 88 ALA A CA 1
ATOM 728 C C . ALA A 1 88 ? -3.736 1.161 0.651 1.00 93.56 88 ALA A C 1
ATOM 730 O O . ALA A 1 88 ? -2.940 1.965 1.135 1.00 93.56 88 ALA A O 1
ATOM 731 N N . SER A 1 89 ? -5.025 1.097 0.975 1.00 90.62 89 SER A N 1
ATOM 732 C CA . SER A 1 89 ? -5.645 1.796 2.093 1.00 90.62 89 SER A CA 1
ATOM 733 C C . SER A 1 89 ? -5.812 0.848 3.283 1.00 90.62 89 SER A C 1
ATOM 735 O O . SER A 1 89 ? -6.153 -0.328 3.113 1.00 90.62 89 SER A O 1
ATOM 737 N N . ILE A 1 90 ? -5.510 1.329 4.493 1.00 88.31 90 ILE A N 1
ATOM 738 C CA . ILE A 1 90 ? -5.491 0.530 5.732 1.00 88.31 90 ILE A CA 1
ATOM 739 C C . ILE A 1 90 ? -6.393 1.204 6.764 1.00 88.31 90 ILE A C 1
ATOM 741 O O . ILE A 1 90 ? -6.202 2.373 7.094 1.00 88.31 90 ILE A O 1
ATOM 745 N N . HIS A 1 91 ? -7.379 0.471 7.276 1.00 87.06 91 HIS A N 1
ATOM 746 C CA . HIS A 1 91 ? -8.441 1.017 8.130 1.00 87.06 91 HIS A CA 1
ATOM 747 C C . HIS A 1 91 ? -8.709 0.181 9.379 1.00 87.06 91 HIS A C 1
ATOM 749 O O . HIS A 1 91 ? -9.520 0.578 10.214 1.00 87.06 91 HIS A O 1
ATOM 755 N N . THR A 1 92 ? -8.068 -0.979 9.496 1.00 84.56 92 THR A N 1
ATOM 756 C CA . THR A 1 92 ? -8.214 -1.893 10.630 1.00 84.56 92 THR A CA 1
ATOM 757 C C . THR A 1 92 ? -6.853 -2.419 11.063 1.00 84.56 92 THR A C 1
ATOM 759 O O . THR A 1 92 ? -5.911 -2.474 10.264 1.00 84.56 92 THR A O 1
ATOM 762 N N . ASP A 1 93 ? -6.756 -2.831 12.325 1.00 80.88 93 ASP A N 1
ATOM 763 C CA . ASP A 1 93 ? -5.528 -3.403 12.879 1.00 80.88 93 ASP A CA 1
ATOM 764 C C . ASP A 1 93 ? -5.183 -4.732 12.186 1.00 80.88 93 ASP A C 1
ATOM 766 O O . ASP A 1 93 ? -4.012 -5.033 11.953 1.00 80.88 93 ASP A O 1
ATOM 770 N N . GLU A 1 94 ? -6.195 -5.498 11.762 1.00 83.31 94 GLU A N 1
ATOM 771 C CA . GLU A 1 94 ? -6.017 -6.726 10.987 1.00 83.31 94 GLU A CA 1
ATOM 772 C C . GLU A 1 94 ? -5.401 -6.456 9.607 1.00 83.31 94 GLU A C 1
ATOM 774 O O . GLU A 1 94 ? -4.495 -7.177 9.180 1.00 83.31 94 GLU A O 1
ATOM 779 N N . GLU A 1 95 ? -5.860 -5.4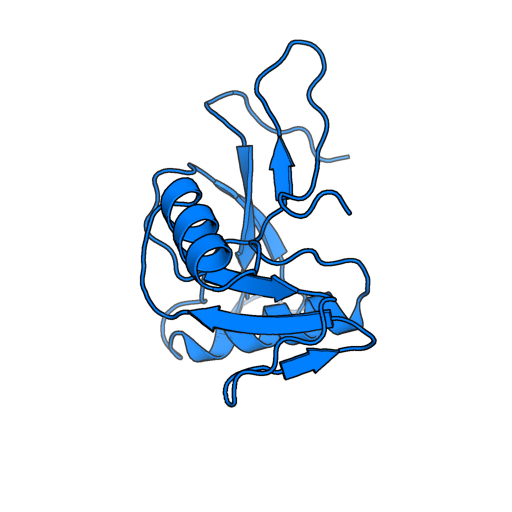13 8.908 1.00 85.12 95 GLU A N 1
ATOM 780 C CA . GLU A 1 95 ? -5.270 -4.988 7.633 1.00 85.12 95 GLU A CA 1
ATOM 781 C C . GLU A 1 95 ? -3.824 -4.522 7.832 1.00 85.12 95 GLU A C 1
ATOM 783 O O . GLU A 1 95 ? -2.944 -4.920 7.065 1.00 85.12 95 GLU A O 1
ATOM 788 N N . ASN A 1 96 ? -3.558 -3.747 8.890 1.00 82.94 96 ASN A N 1
ATOM 789 C CA . ASN A 1 96 ? -2.213 -3.281 9.224 1.00 82.94 96 ASN A CA 1
ATOM 790 C C . ASN A 1 96 ? -1.263 -4.453 9.516 1.00 82.94 96 ASN A C 1
ATOM 792 O O . ASN A 1 96 ? -0.141 -4.475 9.012 1.00 82.94 96 ASN A O 1
ATOM 796 N N . ALA A 1 97 ? -1.719 -5.464 10.261 1.00 80.94 97 ALA A N 1
ATOM 797 C CA . ALA A 1 97 ? -0.934 -6.660 10.554 1.00 80.94 97 ALA A CA 1
ATOM 798 C C . ALA A 1 97 ? -0.624 -7.476 9.288 1.00 80.94 97 ALA A C 1
ATOM 800 O O . ALA A 1 97 ? 0.496 -7.957 9.109 1.00 80.94 97 ALA A O 1
ATOM 801 N N . VAL A 1 98 ? -1.591 -7.619 8.375 1.00 84.75 98 VAL A N 1
ATOM 802 C CA . VAL A 1 98 ? -1.381 -8.332 7.106 1.00 84.75 98 VAL A CA 1
ATOM 803 C C . VAL A 1 98 ? -0.409 -7.584 6.200 1.00 84.75 98 VAL A C 1
ATOM 805 O O . VAL A 1 98 ? 0.531 -8.195 5.690 1.00 84.75 98 VAL A O 1
ATOM 808 N N . VAL A 1 99 ? -0.577 -6.271 6.045 1.00 83.69 99 VAL A N 1
ATOM 809 C CA . VAL A 1 99 ? 0.358 -5.421 5.297 1.00 83.69 99 VAL A CA 1
ATOM 810 C C . VAL A 1 99 ? 1.757 -5.465 5.924 1.00 83.69 99 VAL A C 1
ATOM 812 O O . VAL A 1 99 ? 2.745 -5.654 5.211 1.00 83.69 99 VAL A O 1
ATOM 815 N N . GLY A 1 100 ? 1.847 -5.391 7.253 1.00 77.88 100 GLY A N 1
ATOM 816 C CA . GLY A 1 100 ? 3.090 -5.559 8.001 1.00 77.88 100 GLY A CA 1
ATOM 817 C C . GLY A 1 100 ? 3.763 -6.900 7.709 1.00 77.88 100 GLY A C 1
ATOM 818 O O . GLY A 1 100 ? 4.949 -6.934 7.399 1.00 77.88 100 GLY A O 1
ATOM 819 N N . ASN A 1 101 ? 3.014 -8.002 7.680 1.00 78.81 101 ASN A N 1
ATOM 820 C CA . ASN A 1 101 ? 3.562 -9.316 7.339 1.00 78.81 101 ASN A CA 1
ATOM 821 C C . ASN A 1 101 ? 4.062 -9.403 5.887 1.00 78.81 101 ASN A C 1
ATOM 823 O O . ASN A 1 101 ? 5.080 -10.051 5.643 1.00 78.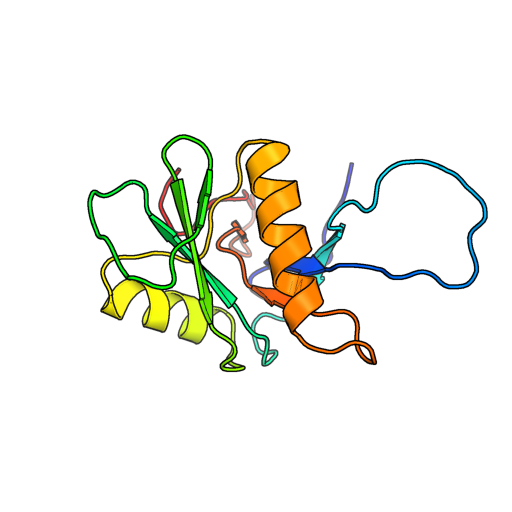81 101 ASN A O 1
ATOM 827 N N . MET A 1 102 ? 3.429 -8.717 4.929 1.00 80.06 102 MET A N 1
ATOM 828 C CA . MET A 1 102 ? 3.903 -8.687 3.534 1.00 80.06 102 MET A CA 1
ATOM 829 C C . MET A 1 102 ? 5.286 -8.036 3.393 1.00 80.06 102 MET A C 1
ATOM 831 O O . MET A 1 102 ? 6.072 -8.432 2.530 1.00 80.06 102 MET A O 1
ATOM 835 N N . THR A 1 103 ? 5.643 -7.093 4.273 1.00 70.81 103 THR A N 1
ATOM 836 C CA . THR A 1 103 ? 7.000 -6.517 4.291 1.00 70.81 103 THR A CA 1
ATOM 837 C C . THR A 1 103 ? 8.077 -7.560 4.627 1.00 70.81 103 THR A C 1
ATOM 839 O O . THR A 1 103 ? 9.210 -7.462 4.151 1.00 70.81 103 THR A O 1
ATOM 842 N N . SER A 1 104 ? 7.740 -8.582 5.427 1.00 63.75 104 SER A N 1
ATOM 843 C CA . SER A 1 104 ? 8.693 -9.593 5.902 1.00 63.75 104 SER A CA 1
ATOM 844 C C . SER A 1 104 ? 9.170 -10.527 4.783 1.00 63.75 104 SER A C 1
ATOM 846 O O . SER A 1 104 ? 10.268 -11.084 4.862 1.00 63.75 104 SER A O 1
ATOM 848 N N . GLU A 1 105 ? 8.410 -10.619 3.685 1.00 60.56 105 GLU A N 1
ATOM 849 C CA . GLU A 1 105 ? 8.795 -11.371 2.490 1.00 60.56 105 GLU A CA 1
ATOM 850 C C . GLU A 1 105 ? 9.955 -10.734 1.702 1.00 60.56 105 GLU A C 1
ATOM 852 O O . GLU A 1 105 ? 10.473 -11.350 0.765 1.00 60.56 105 GLU A O 1
ATOM 857 N N . ILE A 1 106 ? 10.350 -9.495 2.025 1.00 57.09 106 ILE A N 1
ATOM 858 C CA . ILE A 1 106 ? 11.273 -8.701 1.199 1.00 57.09 106 ILE A CA 1
ATOM 859 C C . ILE A 1 106 ? 12.745 -9.106 1.389 1.00 57.09 106 ILE A C 1
ATOM 861 O O . ILE A 1 106 ? 13.533 -8.880 0.474 1.00 57.09 106 ILE A O 1
ATOM 865 N N . SER A 1 107 ? 13.126 -9.743 2.505 1.00 46.97 107 SER A N 1
ATOM 866 C CA . SER A 1 107 ? 14.419 -10.421 2.748 1.00 46.97 107 SER A CA 1
ATOM 867 C C . SER A 1 107 ? 14.644 -10.546 4.256 1.00 46.97 107 SER A C 1
ATOM 869 O O . SER A 1 107 ? 14.393 -9.610 5.012 1.00 46.97 107 SER A O 1
ATOM 871 N N . PHE A 1 108 ? 15.228 -11.656 4.717 1.00 47.00 108 PHE A N 1
ATOM 872 C CA . PHE A 1 108 ? 15.628 -11.799 6.122 1.00 47.00 108 PHE A CA 1
ATOM 873 C C . PHE A 1 108 ? 16.659 -10.753 6.582 1.00 47.00 108 PHE A C 1
ATOM 875 O O . PHE A 1 108 ? 16.721 -10.484 7.783 1.00 47.00 108 PHE A O 1
ATOM 882 N N . LEU A 1 109 ? 17.431 -10.176 5.650 1.00 40.06 109 LEU A N 1
ATOM 883 C CA . LEU A 1 109 ? 18.591 -9.309 5.900 1.00 40.06 109 LEU A CA 1
ATOM 884 C C . LEU A 1 109 ? 18.291 -7.806 5.817 1.00 40.06 109 LEU A C 1
ATOM 886 O O . LEU A 1 109 ? 19.151 -6.999 6.158 1.00 40.06 109 LEU A O 1
ATOM 890 N N . THR A 1 110 ? 17.113 -7.405 5.341 1.00 47.88 110 THR A N 1
ATOM 891 C CA . THR A 1 110 ? 16.757 -5.986 5.228 1.00 47.88 110 THR A CA 1
ATOM 892 C C . THR A 1 110 ? 15.298 -5.826 5.625 1.00 47.88 110 THR A C 1
ATOM 894 O O . THR A 1 110 ? 14.457 -6.422 4.952 1.00 47.88 110 THR A O 1
ATOM 897 N N . PRO A 1 111 ? 14.977 -5.076 6.698 1.00 53.12 111 PRO A N 1
ATOM 898 C CA . PRO A 1 111 ? 13.591 -4.755 7.010 1.00 53.12 111 PRO A CA 1
ATOM 899 C C . PRO A 1 111 ? 12.935 -4.148 5.765 1.00 53.12 111 PRO A C 1
ATOM 901 O O . PRO A 1 111 ? 13.465 -3.216 5.157 1.00 53.12 111 PRO A O 1
ATOM 904 N N . GLY A 1 112 ? 11.860 -4.791 5.312 1.00 62.91 112 GLY A N 1
ATOM 905 C CA . GLY A 1 112 ? 11.178 -4.438 4.080 1.00 62.91 112 GLY A CA 1
ATOM 906 C C . GLY A 1 112 ? 10.432 -3.124 4.242 1.00 62.91 112 GLY A C 1
ATOM 907 O O . GLY A 1 112 ? 9.701 -2.952 5.214 1.00 62.91 112 GLY A O 1
ATOM 908 N N . ILE A 1 113 ? 10.629 -2.229 3.279 1.00 72.38 113 ILE A N 1
ATOM 909 C CA . ILE A 1 113 ? 9.917 -0.960 3.155 1.00 72.38 113 ILE A CA 1
ATOM 910 C C . ILE A 1 113 ? 8.971 -1.082 1.967 1.00 72.38 113 ILE A C 1
ATOM 912 O O . ILE A 1 113 ? 9.381 -1.557 0.894 1.00 72.38 113 ILE A O 1
ATOM 916 N N . LEU A 1 114 ? 7.716 -0.673 2.147 1.00 83.25 114 LEU A N 1
ATOM 917 C CA . LEU A 1 114 ? 6.749 -0.653 1.058 1.00 83.25 114 LEU A CA 1
ATOM 918 C C . LEU A 1 114 ? 5.863 0.589 1.033 1.00 83.25 114 LEU A C 1
ATOM 920 O O . LEU A 1 114 ? 5.498 1.125 2.076 1.00 83.25 114 LEU A O 1
ATOM 924 N N . T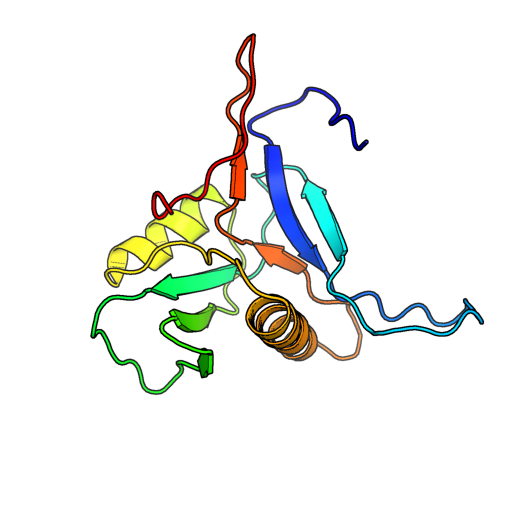RP A 1 115 ? 5.501 1.011 -0.177 1.00 89.69 115 TRP A N 1
ATOM 925 C CA . TRP A 1 115 ? 4.558 2.097 -0.411 1.00 89.69 115 TRP A CA 1
ATOM 926 C C . TRP A 1 115 ? 3.113 1.662 -0.162 1.00 89.69 115 TRP A C 1
ATOM 928 O O . TRP A 1 115 ? 2.697 0.575 -0.585 1.00 89.69 115 TRP A O 1
ATOM 938 N N . VAL A 1 116 ? 2.355 2.557 0.476 1.00 90.19 116 VAL A N 1
ATOM 939 C CA . VAL A 1 116 ? 0.893 2.508 0.630 1.00 90.19 116 VAL A CA 1
ATOM 940 C C . VAL A 1 116 ? 0.275 3.818 0.135 1.00 90.19 116 VAL A C 1
ATOM 942 O O . VAL A 1 116 ? 0.988 4.760 -0.203 1.00 90.19 116 VAL A O 1
ATOM 945 N N . GLY A 1 117 ? -1.052 3.878 0.053 1.00 91.00 117 GLY A N 1
ATOM 946 C CA . GLY A 1 117 ? -1.758 4.962 -0.630 1.00 91.00 117 GLY A CA 1
ATOM 947 C C . GLY A 1 117 ? -1.973 6.223 0.198 1.00 91.00 117 GLY A C 1
ATOM 948 O O . GLY A 1 117 ? -2.681 7.101 -0.275 1.00 91.00 117 GLY A O 1
ATOM 949 N N . LEU A 1 118 ? -1.447 6.325 1.422 1.00 87.69 118 LEU A N 1
ATOM 950 C CA . LEU A 1 118 ? -1.662 7.510 2.254 1.00 87.69 118 LEU A CA 1
ATOM 951 C C . LEU A 1 118 ? -0.695 8.612 1.820 1.00 87.69 118 LEU A C 1
ATOM 953 O O . LEU A 1 118 ? 0.524 8.424 1.859 1.00 87.69 118 LEU A O 1
ATOM 957 N N . HIS A 1 119 ? -1.237 9.761 1.442 1.00 84.75 119 HIS A N 1
ATOM 958 C CA . HIS A 1 119 ? -0.455 10.915 1.018 1.00 84.75 119 HIS A CA 1
ATOM 959 C C . HIS A 1 119 ? -1.063 12.217 1.531 1.00 84.75 119 HIS A C 1
ATOM 961 O O . HIS A 1 119 ? -2.197 12.260 2.014 1.00 84.75 119 HIS A O 1
ATOM 967 N N . THR A 1 120 ? -0.293 13.293 1.428 1.00 81.69 120 THR A N 1
ATOM 968 C CA . THR A 1 120 ? -0.778 14.655 1.629 1.00 81.69 120 THR A CA 1
ATOM 969 C C . THR A 1 120 ? -0.122 15.596 0.629 1.00 81.69 120 THR A C 1
ATOM 971 O O . THR A 1 120 ? 1.038 15.427 0.240 1.00 81.69 120 THR A O 1
ATOM 974 N N . GLU A 1 121 ? -0.871 16.604 0.201 1.00 74.38 121 GLU A N 1
ATOM 975 C CA . GLU A 1 121 ? -0.330 17.670 -0.628 1.00 74.38 121 GLU A CA 1
ATOM 976 C C . GLU A 1 121 ? 0.325 18.755 0.231 1.00 74.38 121 GLU A C 1
ATOM 978 O O . GLU A 1 121 ? -0.162 19.125 1.303 1.00 74.38 121 GLU A O 1
ATOM 983 N N . ASN A 1 122 ? 1.407 19.339 -0.281 1.00 69.69 122 ASN A N 1
ATOM 984 C CA . ASN A 1 122 ? 2.097 20.451 0.367 1.00 69.69 122 ASN A CA 1
ATOM 985 C C . ASN A 1 122 ? 1.331 21.770 0.154 1.00 69.69 122 ASN A C 1
ATOM 987 O O . ASN A 1 122 ? 1.716 22.625 -0.649 1.00 69.69 122 ASN A O 1
ATOM 991 N N . THR A 1 123 ? 0.207 21.908 0.855 1.00 73.44 123 THR A N 1
ATOM 992 C CA . THR A 1 123 ? -0.651 23.098 0.845 1.00 73.44 123 THR A CA 1
ATOM 993 C C . THR A 1 123 ? -0.568 23.850 2.177 1.00 73.44 123 THR A C 1
ATOM 995 O O . THR A 1 123 ? 0.092 23.426 3.123 1.00 73.44 123 THR A O 1
ATOM 998 N N . THR A 1 124 ? -1.217 25.017 2.267 1.00 74.44 124 THR A N 1
ATOM 999 C CA . THR A 1 124 ? -1.270 25.802 3.517 1.00 74.44 124 THR A CA 1
ATOM 1000 C C . THR A 1 124 ? -2.016 25.068 4.641 1.00 74.44 124 THR A C 1
ATOM 1002 O O . THR A 1 124 ? -1.746 25.319 5.814 1.00 74.44 124 THR A O 1
ATOM 1005 N N . GLU A 1 125 ? -2.910 24.140 4.289 1.00 77.75 125 GLU A N 1
ATOM 1006 C CA . GLU A 1 125 ? -3.685 23.307 5.211 1.00 77.75 125 GLU A CA 1
ATOM 1007 C C . GLU A 1 125 ? -3.620 21.838 4.749 1.00 77.75 125 GLU A C 1
ATOM 1009 O O . GLU A 1 125 ? -4.578 21.331 4.164 1.00 77.75 125 GLU A O 1
ATOM 1014 N N . PRO A 1 126 ? -2.481 21.149 4.962 1.00 75.31 126 PRO A N 1
ATOM 1015 C CA . PRO A 1 126 ? -2.305 19.780 4.499 1.00 75.31 126 PRO A CA 1
ATOM 1016 C C . PRO A 1 126 ? -3.240 18.836 5.259 1.00 75.31 126 PRO A C 1
ATOM 1018 O O . PRO A 1 126 ? -3.363 18.903 6.488 1.00 75.31 126 PRO A O 1
ATOM 1021 N N . TYR A 1 127 ? -3.878 17.934 4.523 1.00 79.31 127 TYR A N 1
ATOM 1022 C CA . TYR A 1 127 ? -4.693 16.853 5.064 1.00 79.31 127 TYR A CA 1
ATOM 1023 C C . TYR A 1 127 ? -4.255 15.526 4.448 1.00 79.31 127 TYR A C 1
ATOM 1025 O O . TYR A 1 127 ? -3.798 15.482 3.307 1.00 79.31 127 TYR A O 1
ATOM 1033 N N . TRP A 1 128 ? -4.336 14.457 5.235 1.00 82.31 128 TRP A N 1
ATOM 1034 C CA . TRP A 1 128 ? -3.983 13.116 4.784 1.00 82.31 128 TRP A CA 1
ATOM 1035 C C . TRP A 1 128 ? -5.185 12.463 4.118 1.00 82.31 128 TRP A C 1
ATOM 1037 O O . TRP A 1 128 ? -6.280 12.478 4.684 1.00 82.31 128 TRP A O 1
ATOM 1047 N N . GLU A 1 129 ? -4.966 11.868 2.954 1.00 87.62 129 GLU A N 1
ATOM 1048 C CA . GLU A 1 129 ? -5.984 11.137 2.210 1.00 87.62 129 GLU A CA 1
ATOM 1049 C C . GLU A 1 129 ? -5.398 9.882 1.557 1.00 87.62 129 GLU A C 1
ATOM 1051 O O . GLU A 1 129 ? -4.188 9.775 1.333 1.00 87.62 129 GLU A O 1
ATOM 1056 N N . TRP A 1 130 ? -6.264 8.904 1.300 1.00 91.19 130 TRP A N 1
ATOM 1057 C CA . TRP A 1 130 ? -5.905 7.685 0.587 1.00 91.19 130 TRP A CA 1
ATOM 1058 C C . TRP A 1 130 ? -6.111 7.866 -0.920 1.00 91.19 130 TRP A C 1
ATOM 1060 O O . TRP A 1 130 ? -7.125 8.420 -1.346 1.00 91.19 130 TRP A O 1
ATOM 1070 N N . THR A 1 131 ? -5.214 7.316 -1.745 1.00 90.44 131 THR A N 1
ATOM 1071 C CA . THR A 1 131 ? -5.322 7.399 -3.217 1.00 90.44 131 THR A CA 1
ATOM 1072 C C . THR A 1 131 ? -6.553 6.706 -3.806 1.00 90.44 131 THR A C 1
ATOM 1074 O O . THR A 1 131 ? -6.902 6.961 -4.963 1.00 90.44 131 THR A O 1
ATOM 1077 N N . ASP A 1 132 ? -7.206 5.831 -3.037 1.00 89.94 132 ASP A N 1
ATOM 1078 C CA . ASP A 1 132 ? -8.459 5.163 -3.398 1.00 89.94 132 ASP A CA 1
ATOM 1079 C C . ASP A 1 132 ? -9.720 5.960 -3.004 1.00 89.94 132 ASP A C 1
ATOM 1081 O O . ASP A 1 132 ? -10.832 5.550 -3.343 1.00 89.94 132 ASP A O 1
ATOM 1085 N N . GLY A 1 133 ? -9.558 7.101 -2.321 1.00 86.94 133 GLY A N 1
ATOM 1086 C CA . GLY A 1 133 ? -10.639 7.989 -1.889 1.00 86.94 133 GLY A CA 1
ATOM 1087 C C . GLY A 1 133 ? -11.435 7.507 -0.670 1.00 86.94 133 GLY A C 1
ATOM 1088 O O . GLY A 1 133 ? -12.575 7.947 -0.494 1.00 86.94 133 GLY A O 1
ATOM 1089 N N . SER A 1 134 ? -10.889 6.576 0.123 1.00 83.56 134 SER A N 1
ATOM 1090 C CA . SER A 1 134 ? -11.567 5.966 1.281 1.00 83.56 134 SER A CA 1
ATOM 1091 C C . SER A 1 134 ? -11.328 6.624 2.639 1.00 83.56 1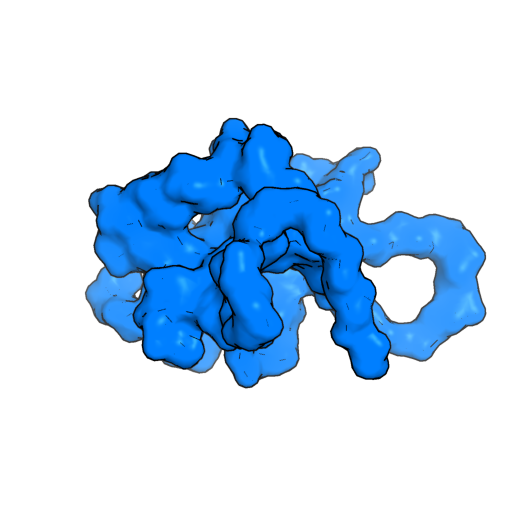34 SER A C 1
ATOM 1093 O O . SER A 1 134 ? -10.443 7.497 2.769 1.00 83.56 134 SER A O 1
#

pLDDT: mean 73.33, std 19.44, range [27.59, 95.25]

Sequence (134 aa):
KYKPRPSGEDVVEVNHRRDTDDKDSGIDDAQWNDRNSSEANSFICATKENVTHTSMVWVGERRFEHWKYRVDWQEAERLCRTRGLSLASIHTDEENAVVGNMTSEISFLTPGILWVGLHTENTTEPYWEWTDGS

Secondary structure (DSSP, 8-state):
------SSSEEEEEE----SS----S----EEEEEETTS-EEEEEEESSS---TTPEEETTEEEEEEEEEE-HHHHHHHHHTTT-EEPP--SHHHHHHHHHHHHTT-TTS--EEEEEEEE--SSS--EEETT--

Foldseek 3Di:
DDDDDDDFWWFKKWWFDPDPDDPDDDDRFGDIDGDDQFWWAKFKWKDLDPDDDPQWDDDPSMTIHTGRGTGGQVVNQVVSVVRVTGFDDDDDPRSRVVSCVSQCVNDPVDTHMYGGQWIWGPDPDIDIAGPVRD

Organism: NCBI:txid91324

Radius of gyration: 14.74 Å; chains: 1; bounding box: 33×41×40 Å

InterPro domains:
  IPR001304 C-type lectin-like [PF00059] (71-134)
  IPR001304 C-type lectin-like [PS50041] (64-134)
  IPR016186 C-type lectin-like/link domain superfamily [G3DSA:3.10.100.10] (46-134)
  IPR016187 C-type lectin fold [SSF56436] (57-134)
  IPR050111 C-type lectin and snaclec domain-containing protein [PTHR22803] (27-134)